Protein AF-A0A7D9KGR4-F1 (afdb_monomer_lite)

pLDDT: mean 78.76, std 22.79, range [33.16, 98.19]

Secondary structure (DSSP, 8-state):
-TT-HHHHHHHHHHHHHHHHHTT-TT-------TTT--BTTB---SSS-EEE--TT-SPPEEE-S-SSHHHHHHHHHTTS------PPPP----------------------------------

Structure (mmCIF, N/CA/C/O backbone):
data_AF-A0A7D9KGR4-F1
#
_entry.id   AF-A0A7D9KGR4-F1
#
loop_
_atom_site.group_PDB
_atom_site.id
_atom_site.type_symbol
_atom_site.label_atom_id
_atom_site.label_alt_id
_atom_site.label_comp_id
_atom_site.label_asym_id
_atom_site.label_entity_id
_atom_site.label_seq_id
_atom_site.pdbx_PDB_ins_code
_atom_site.Cartn_x
_atom_site.Cartn_y
_atom_site.Cartn_z
_atom_site.occupancy
_atom_site.B_iso_or_equiv
_atom_site.auth_seq_id
_atom_site.auth_comp_id
_atom_site.auth_asym_id
_atom_site.auth_atom_id
_atom_site.pdbx_PDB_model_num
ATOM 1 N N . ALA A 1 1 ? 1.365 -6.524 -12.149 1.00 85.75 1 ALA A N 1
ATOM 2 C CA . ALA A 1 1 ? 1.993 -7.332 -13.214 1.00 85.75 1 ALA A CA 1
ATOM 3 C C . ALA A 1 1 ? 2.979 -8.338 -12.619 1.00 85.75 1 ALA A C 1
ATOM 5 O O . ALA A 1 1 ? 3.873 -7.913 -11.889 1.00 85.75 1 ALA A O 1
ATOM 6 N N . PRO A 1 2 ? 2.874 -9.642 -12.925 1.00 88.12 2 PRO A N 1
ATOM 7 C CA . PRO A 1 2 ? 3.739 -10.674 -12.338 1.00 88.12 2 PRO A CA 1
ATOM 8 C C . PRO A 1 2 ? 5.203 -10.614 -12.817 1.00 88.12 2 PRO A C 1
ATOM 10 O O . PRO A 1 2 ? 6.099 -11.123 -12.146 1.00 88.12 2 PRO A O 1
ATOM 13 N N . TRP A 1 3 ? 5.473 -9.969 -13.955 1.00 92.56 3 TRP A N 1
ATOM 14 C CA . TRP A 1 3 ? 6.828 -9.807 -14.500 1.00 92.56 3 TRP A CA 1
ATOM 15 C C . TRP A 1 3 ? 7.561 -8.546 -14.015 1.00 92.56 3 TRP A C 1
ATOM 17 O O . TRP A 1 3 ? 8.746 -8.394 -14.292 1.00 92.56 3 TRP A O 1
ATOM 27 N N . CYS A 1 4 ? 6.894 -7.635 -13.300 1.00 95.44 4 CYS A N 1
ATOM 28 C CA . CYS A 1 4 ? 7.488 -6.363 -12.886 1.00 95.44 4 CYS A CA 1
ATOM 29 C C . CYS A 1 4 ? 8.473 -6.551 -11.718 1.00 95.44 4 CYS A C 1
ATOM 31 O O . CYS A 1 4 ? 8.092 -7.048 -10.658 1.00 95.44 4 CYS A O 1
ATOM 33 N N . GLY A 1 5 ? 9.722 -6.103 -11.892 1.00 96.50 5 GLY A N 1
ATOM 34 C CA . GLY A 1 5 ? 10.758 -6.156 -10.852 1.00 96.50 5 GLY A CA 1
ATOM 35 C C . GLY A 1 5 ? 10.373 -5.398 -9.577 1.00 96.50 5 GLY A C 1
ATOM 36 O O . GLY A 1 5 ? 10.452 -5.961 -8.489 1.00 96.50 5 GLY A O 1
ATOM 37 N N . HIS A 1 6 ? 9.844 -4.177 -9.704 1.00 95.88 6 HIS A N 1
ATOM 38 C CA . HIS A 1 6 ? 9.386 -3.385 -8.554 1.00 95.88 6 HIS A CA 1
ATOM 39 C C . HIS A 1 6 ? 8.223 -4.045 -7.796 1.00 95.88 6 HIS A C 1
ATOM 41 O O . HIS A 1 6 ? 8.155 -3.957 -6.574 1.00 95.88 6 HIS A O 1
ATOM 47 N N . CYS A 1 7 ? 7.322 -4.755 -8.490 1.00 95.94 7 CYS A N 1
ATOM 48 C CA . CYS A 1 7 ? 6.279 -5.539 -7.821 1.00 95.94 7 CYS A CA 1
ATOM 49 C C . CYS A 1 7 ? 6.869 -6.700 -7.017 1.00 95.94 7 CYS A C 1
ATOM 51 O O . CYS A 1 7 ? 6.401 -6.970 -5.915 1.00 95.94 7 CYS A O 1
ATOM 53 N N . LYS A 1 8 ? 7.888 -7.382 -7.556 1.00 96.38 8 LYS A N 1
ATOM 54 C CA . LYS A 1 8 ? 8.566 -8.485 -6.860 1.00 96.38 8 LYS A CA 1
ATOM 55 C C . LYS A 1 8 ? 9.316 -7.998 -5.619 1.00 96.38 8 LYS A C 1
ATOM 57 O O . LYS A 1 8 ? 9.249 -8.666 -4.598 1.00 96.38 8 LYS A O 1
ATOM 62 N N . GLN A 1 9 ? 9.960 -6.831 -5.692 1.00 96.25 9 GLN A N 1
ATOM 63 C CA . GLN A 1 9 ? 10.616 -6.197 -4.540 1.00 96.25 9 GLN A CA 1
ATOM 64 C C . GLN A 1 9 ? 9.614 -5.814 -3.443 1.00 96.25 9 GLN A C 1
ATOM 66 O O . GLN A 1 9 ? 9.892 -6.002 -2.264 1.00 96.25 9 GLN A O 1
ATOM 71 N N . LEU A 1 10 ? 8.429 -5.322 -3.823 1.00 96.94 10 LEU A N 1
ATOM 72 C CA . LEU A 1 10 ? 7.399 -4.935 -2.859 1.00 96.94 10 LEU A CA 1
ATOM 73 C C . LEU A 1 10 ? 6.668 -6.136 -2.233 1.00 96.94 10 LEU A C 1
ATOM 75 O O . LEU A 1 10 ? 6.206 -6.040 -1.100 1.00 96.94 10 LEU A O 1
ATOM 79 N N . ALA A 1 11 ? 6.555 -7.262 -2.942 1.00 96.94 11 ALA A N 1
ATOM 80 C CA . ALA A 1 11 ? 5.809 -8.441 -2.494 1.00 96.94 11 ALA A CA 1
ATOM 81 C C . ALA A 1 11 ? 6.104 -8.887 -1.041 1.00 96.94 11 ALA A C 1
ATOM 83 O O . ALA A 1 11 ? 5.143 -9.003 -0.281 1.00 96.94 11 ALA A O 1
ATOM 84 N N . PRO A 1 12 ? 7.368 -9.071 -0.598 1.00 97.56 12 PRO A N 1
ATOM 85 C CA . PRO A 1 12 ? 7.646 -9.467 0.786 1.00 97.56 12 PRO A CA 1
ATOM 86 C C . PRO A 1 12 ? 7.227 -8.412 1.821 1.00 97.56 12 PRO A C 1
ATOM 88 O O . PRO A 1 12 ? 6.838 -8.763 2.933 1.00 97.56 12 PRO A O 1
ATOM 91 N N . ILE A 1 13 ? 7.287 -7.122 1.479 1.00 98.00 13 ILE A N 1
ATOM 92 C CA . ILE A 1 13 ? 6.841 -6.029 2.358 1.00 98.00 13 ILE A CA 1
ATOM 93 C C . ILE A 1 13 ? 5.311 -6.031 2.447 1.00 98.00 13 ILE A C 1
ATOM 95 O O . ILE A 1 13 ? 4.753 -5.900 3.534 1.00 98.00 13 ILE A O 1
ATOM 99 N N . TRP A 1 14 ? 4.635 -6.249 1.317 1.00 98.00 14 TRP A N 1
ATOM 100 C CA . TRP A 1 14 ? 3.178 -6.337 1.242 1.00 98.00 14 TRP A CA 1
ATOM 101 C C . TRP A 1 14 ? 2.619 -7.524 2.032 1.00 98.00 14 TRP A C 1
ATOM 103 O O . TRP A 1 14 ? 1.614 -7.387 2.726 1.00 98.00 14 TRP A O 1
ATOM 113 N N . ASP A 1 15 ? 3.287 -8.678 1.977 1.00 98.00 15 ASP A N 1
ATOM 114 C CA . ASP A 1 15 ? 2.875 -9.854 2.747 1.00 98.00 15 ASP A CA 1
ATOM 115 C C . ASP A 1 15 ? 3.084 -9.623 4.264 1.00 98.00 15 ASP A C 1
ATOM 117 O O . ASP A 1 15 ? 2.216 -9.977 5.060 1.00 98.00 15 ASP A O 1
ATOM 121 N N . LYS A 1 16 ? 4.160 -8.928 4.682 1.00 98.19 16 LYS A N 1
ATOM 122 C CA . LYS A 1 16 ? 4.342 -8.487 6.085 1.00 98.19 16 LYS A CA 1
ATOM 123 C C . LYS A 1 16 ? 3.267 -7.492 6.534 1.00 98.19 16 LYS A C 1
ATOM 125 O O . LYS A 1 16 ? 2.816 -7.551 7.676 1.00 98.19 16 LYS A O 1
ATOM 130 N N . LEU A 1 17 ? 2.860 -6.579 5.652 1.00 97.88 17 LEU A N 1
ATOM 131 C CA . LEU A 1 17 ? 1.778 -5.632 5.921 1.00 97.88 17 LEU A CA 1
ATOM 132 C C . LEU A 1 17 ? 0.454 -6.369 6.154 1.00 97.88 17 LEU A C 1
ATOM 134 O O . LEU A 1 17 ? -0.238 -6.086 7.130 1.00 97.88 17 LEU A O 1
ATOM 138 N N . ALA A 1 18 ? 0.138 -7.344 5.299 1.00 97.88 18 ALA A N 1
ATOM 139 C CA . ALA A 1 18 ? -1.039 -8.193 5.456 1.00 97.88 18 ALA A CA 1
ATOM 140 C C . ALA A 1 18 ? -1.008 -8.981 6.774 1.00 97.88 18 ALA A C 1
ATOM 142 O O . ALA A 1 18 ? -2.002 -8.997 7.492 1.00 97.88 18 ALA A O 1
ATOM 143 N N . GLU A 1 19 ? 0.141 -9.564 7.131 1.00 98.00 19 GLU A N 1
ATOM 144 C CA . GLU A 1 19 ? 0.321 -10.287 8.397 1.00 98.00 19 GLU A CA 1
ATOM 145 C C . GLU A 1 19 ? 0.062 -9.387 9.615 1.00 98.00 19 GLU A C 1
ATOM 147 O O . GLU A 1 19 ? -0.544 -9.828 10.590 1.00 98.00 19 GLU A O 1
ATOM 152 N N . LYS A 1 20 ? 0.480 -8.116 9.562 1.00 96.94 20 LYS A N 1
ATOM 153 C CA . LYS A 1 20 ? 0.277 -7.157 10.657 1.00 96.94 20 LYS A CA 1
ATOM 154 C C . LYS A 1 20 ? -1.203 -6.824 10.885 1.00 96.94 20 LYS A C 1
ATOM 156 O O . LYS A 1 20 ? -1.602 -6.654 12.032 1.00 96.94 20 LYS A O 1
ATOM 161 N N . PHE A 1 21 ? -1.996 -6.725 9.818 1.00 96.88 21 PHE A N 1
ATOM 162 C CA . PHE A 1 21 ? -3.414 -6.343 9.877 1.00 96.88 21 PHE A CA 1
ATOM 163 C C . PHE A 1 21 ? -4.385 -7.531 9.788 1.00 96.88 21 PHE A C 1
ATOM 165 O O . PHE A 1 21 ? -5.589 -7.327 9.707 1.00 96.88 21 PHE A O 1
ATOM 172 N N . LYS A 1 22 ? -3.897 -8.778 9.826 1.00 96.25 22 LYS A N 1
ATOM 173 C CA . LYS A 1 22 ? -4.730 -9.981 9.633 1.00 96.25 22 LYS A CA 1
ATOM 174 C C . LYS A 1 22 ? -5.860 -10.152 10.657 1.00 96.25 22 LYS A C 1
ATOM 176 O O . LYS A 1 22 ? -6.854 -10.798 10.350 1.00 96.25 22 LYS A O 1
ATOM 181 N N . ASP A 1 23 ? -5.670 -9.613 11.861 1.00 96.38 23 ASP A N 1
ATOM 182 C CA . ASP A 1 23 ? -6.608 -9.710 12.984 1.00 96.38 23 ASP A CA 1
ATOM 183 C C . ASP A 1 23 ? -7.470 -8.435 13.135 1.00 96.38 23 ASP A C 1
ATOM 185 O O . ASP A 1 23 ? -8.239 -8.321 14.089 1.00 96.38 23 ASP A O 1
ATOM 189 N N . ASP A 1 24 ? -7.339 -7.463 12.223 1.00 95.31 24 ASP A N 1
ATOM 190 C CA . ASP A 1 24 ? -8.128 -6.228 12.214 1.00 95.31 24 ASP A CA 1
ATOM 191 C C . ASP A 1 24 ? -9.317 -6.353 11.247 1.00 95.31 24 ASP A C 1
ATOM 193 O O . ASP A 1 24 ? -9.157 -6.332 10.028 1.00 95.31 24 ASP A O 1
ATOM 197 N N . ASP A 1 25 ? -10.536 -6.438 11.787 1.00 94.75 25 ASP A N 1
ATOM 198 C CA . ASP A 1 25 ? -11.769 -6.569 10.993 1.00 94.75 25 ASP A CA 1
ATOM 199 C C . ASP A 1 25 ? -12.091 -5.334 10.125 1.00 94.75 25 ASP A C 1
ATOM 201 O O . ASP A 1 25 ? -12.987 -5.379 9.275 1.00 94.75 25 ASP A O 1
ATOM 205 N N . SER A 1 26 ? -11.422 -4.201 10.357 1.00 94.06 26 SER A N 1
ATOM 206 C CA . SER A 1 26 ? -11.657 -2.948 9.634 1.00 94.06 26 SER A CA 1
ATOM 207 C C . SER A 1 26 ? -10.691 -2.714 8.474 1.00 94.06 26 SER A C 1
ATOM 209 O O . SER A 1 26 ? -10.992 -1.893 7.603 1.00 94.06 26 SER A O 1
ATOM 211 N N . ILE A 1 27 ? -9.570 -3.442 8.427 1.00 96.50 27 ILE A N 1
ATOM 212 C CA . ILE A 1 27 ? -8.512 -3.265 7.431 1.00 96.50 27 ILE A CA 1
ATOM 213 C C . ILE A 1 27 ? -8.369 -4.525 6.579 1.00 96.50 27 ILE A C 1
ATOM 215 O O . ILE A 1 27 ? -8.122 -5.617 7.073 1.00 96.50 27 ILE A O 1
ATOM 219 N N . VAL A 1 28 ? -8.451 -4.361 5.258 1.00 97.50 28 VAL A N 1
ATOM 220 C CA . VAL A 1 28 ? -8.227 -5.451 4.301 1.00 97.50 28 VAL A CA 1
ATOM 221 C C . VAL A 1 28 ? -7.041 -5.112 3.412 1.00 97.50 28 VAL A C 1
ATOM 223 O O . VAL A 1 28 ? -7.064 -4.132 2.669 1.00 97.50 28 VAL A O 1
ATOM 226 N N . ILE A 1 29 ? -6.013 -5.960 3.450 1.00 97.81 29 ILE A N 1
ATOM 227 C CA . ILE A 1 29 ? -4.856 -5.866 2.556 1.00 97.81 29 ILE A CA 1
ATOM 228 C C . ILE A 1 29 ? -5.070 -6.812 1.373 1.00 97.81 29 ILE A C 1
ATOM 230 O O . ILE A 1 29 ? -5.094 -8.032 1.529 1.00 97.81 29 ILE A O 1
ATOM 234 N N . ALA A 1 30 ? -5.228 -6.252 0.174 1.00 97.06 30 ALA A N 1
ATOM 235 C CA . ALA A 1 30 ? -5.526 -7.007 -1.041 1.00 97.06 30 ALA A CA 1
ATOM 236 C C . ALA A 1 30 ? -4.510 -6.728 -2.156 1.00 97.06 30 ALA A C 1
ATOM 238 O O . ALA A 1 30 ? -3.902 -5.663 -2.216 1.00 97.06 30 ALA A O 1
ATOM 239 N N . LYS A 1 31 ? -4.334 -7.692 -3.066 1.00 96.06 31 LYS A N 1
ATOM 240 C CA . LYS A 1 31 ? -3.530 -7.528 -4.284 1.00 96.06 31 LYS A CA 1
ATOM 241 C C . LYS A 1 31 ? -4.279 -8.061 -5.498 1.00 96.06 31 LYS A C 1
ATOM 243 O O . LYS A 1 31 ? -4.955 -9.082 -5.411 1.00 96.06 31 LYS A O 1
ATOM 248 N N . MET A 1 32 ? -4.125 -7.385 -6.633 1.00 95.88 32 MET A N 1
ATOM 249 C CA . MET A 1 32 ? -4.746 -7.759 -7.902 1.00 95.88 32 MET A CA 1
ATOM 250 C C . MET A 1 32 ? -3.724 -7.692 -9.038 1.00 95.88 32 MET A C 1
ATOM 252 O O . MET A 1 32 ? -2.906 -6.775 -9.108 1.00 95.88 32 MET A O 1
ATOM 256 N N . ASP A 1 33 ? -3.777 -8.659 -9.955 1.00 95.06 33 ASP A N 1
ATOM 257 C CA . ASP A 1 33 ? -3.012 -8.594 -11.197 1.00 95.06 33 ASP A CA 1
ATOM 258 C C . ASP A 1 33 ? -3.761 -7.762 -12.243 1.00 95.06 33 ASP A C 1
ATOM 260 O O . ASP A 1 33 ? -4.547 -8.299 -13.026 1.00 95.06 33 ASP A O 1
ATOM 264 N N . SER A 1 34 ? -3.497 -6.455 -12.285 1.00 95.00 34 SER A N 1
ATOM 265 C CA . SER A 1 34 ? -4.155 -5.551 -13.241 1.00 95.00 34 SER A CA 1
ATOM 266 C C . SER A 1 34 ? -3.743 -5.760 -14.705 1.00 95.00 34 SER A C 1
ATOM 268 O O . SER A 1 34 ? -4.195 -5.035 -15.576 1.00 95.00 34 SER A O 1
ATOM 270 N N . THR A 1 35 ? -2.883 -6.740 -15.012 1.00 92.56 35 THR A N 1
ATOM 271 C CA . THR A 1 35 ? -2.588 -7.120 -16.410 1.00 92.56 35 THR A CA 1
ATOM 272 C C . THR A 1 35 ? -3.608 -8.099 -16.982 1.00 92.56 35 THR A C 1
ATOM 274 O O . THR A 1 35 ? -3.675 -8.293 -18.192 1.00 92.56 35 THR A O 1
ATOM 277 N N . LYS A 1 36 ? -4.394 -8.724 -16.100 1.00 94.62 36 LYS A N 1
ATOM 278 C CA . LYS A 1 36 ? -5.452 -9.683 -16.438 1.00 94.62 36 LYS A CA 1
ATOM 279 C C . LYS A 1 36 ? -6.837 -9.210 -16.007 1.00 94.62 36 LYS A C 1
ATOM 281 O O . LYS A 1 36 ? -7.816 -9.884 -16.302 1.00 94.62 36 LYS A O 1
ATOM 286 N N . ASN A 1 37 ? -6.907 -8.104 -15.271 1.00 93.81 37 ASN A N 1
ATOM 287 C CA . ASN A 1 37 ? -8.122 -7.592 -14.658 1.00 93.81 37 ASN A CA 1
ATOM 288 C C . ASN A 1 37 ? -8.166 -6.076 -14.846 1.00 93.81 37 ASN A C 1
ATOM 290 O O . ASN A 1 37 ? -7.183 -5.397 -14.555 1.00 93.81 37 ASN A O 1
ATOM 294 N N . GLU A 1 38 ? -9.308 -5.562 -15.283 1.00 90.56 38 GLU A N 1
ATOM 295 C CA . GLU A 1 38 ? -9.571 -4.133 -15.442 1.00 90.56 38 GLU A CA 1
ATOM 296 C C . GLU A 1 38 ? -10.801 -3.771 -14.605 1.00 90.56 38 GLU A C 1
ATOM 298 O O . GLU A 1 38 ? -11.760 -4.543 -14.543 1.00 90.56 38 GLU A O 1
ATOM 303 N N . ILE A 1 39 ? -10.746 -2.637 -13.907 1.00 89.38 39 ILE A N 1
ATOM 304 C CA . ILE A 1 39 ? -11.826 -2.145 -13.047 1.00 89.38 39 ILE A CA 1
ATOM 305 C C . ILE A 1 39 ? -12.057 -0.678 -13.402 1.00 89.38 39 ILE A C 1
ATOM 307 O O . ILE A 1 39 ? -11.145 0.130 -13.258 1.00 89.38 39 ILE A O 1
ATOM 311 N N . ASP A 1 40 ? -13.281 -0.322 -13.796 1.00 88.88 40 ASP A N 1
ATOM 312 C CA . ASP A 1 40 ? -13.620 1.023 -14.294 1.00 88.88 40 ASP A CA 1
ATOM 313 C C . ASP A 1 40 ? -13.256 2.154 -13.317 1.00 88.88 40 ASP A C 1
ATOM 315 O O . ASP A 1 40 ? -12.799 3.222 -13.718 1.00 88.88 40 ASP A O 1
ATOM 319 N N . GLN A 1 41 ? -13.4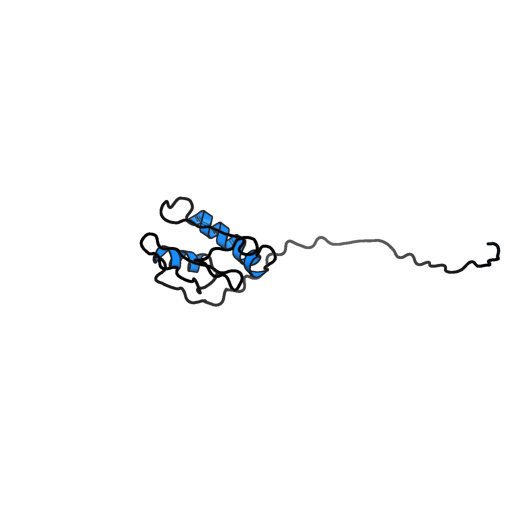37 1.918 -12.016 1.00 86.81 41 GLN A N 1
ATOM 320 C CA . GLN A 1 41 ? -13.157 2.898 -10.961 1.00 86.81 41 GLN A CA 1
ATO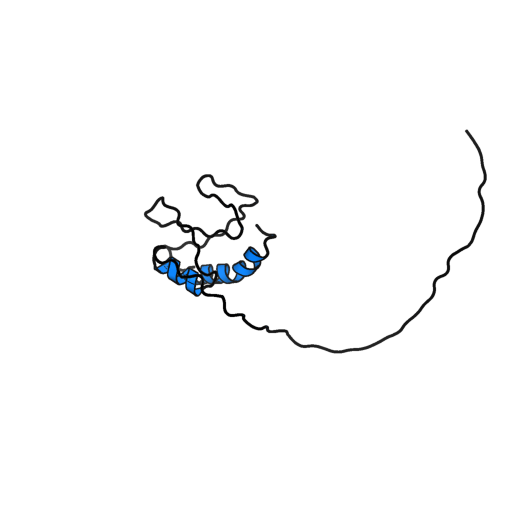M 321 C C . GLN A 1 41 ? -11.660 3.019 -10.632 1.00 86.81 41 GLN A C 1
ATOM 323 O O . GLN A 1 41 ? -11.255 3.936 -9.921 1.00 86.81 41 GLN A O 1
ATOM 328 N N . VAL A 1 42 ? -10.822 2.100 -11.123 1.00 90.44 42 VAL A N 1
ATOM 329 C CA . VAL A 1 42 ? -9.415 1.980 -10.735 1.00 90.44 42 VAL A CA 1
ATOM 330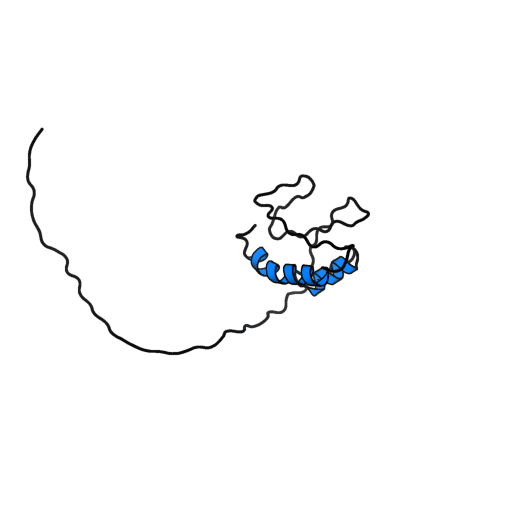 C C . VAL A 1 42 ? -8.533 2.002 -11.973 1.00 90.44 42 VAL A C 1
ATOM 332 O O . VAL A 1 42 ? -8.270 0.984 -12.611 1.00 90.44 42 VAL A O 1
ATOM 335 N N . ARG A 1 43 ? -7.995 3.184 -12.271 1.00 88.62 4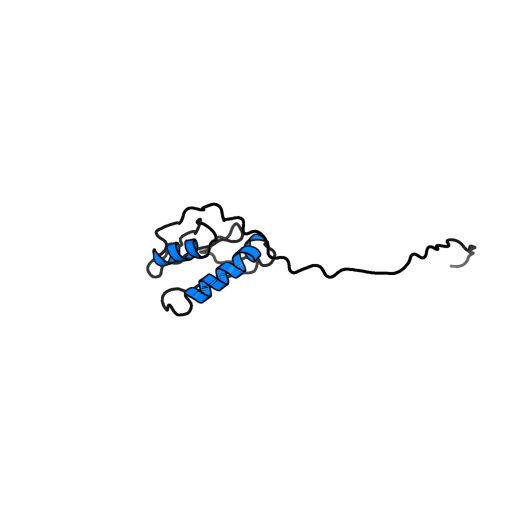3 ARG A N 1
ATOM 336 C CA . ARG A 1 43 ? -6.994 3.342 -13.323 1.00 88.62 43 ARG A CA 1
ATOM 337 C C . ARG A 1 43 ? -5.602 2.953 -12.813 1.00 88.62 43 ARG A C 1
ATOM 339 O O . ARG A 1 43 ? -5.154 3.459 -11.781 1.00 88.62 43 ARG A O 1
ATOM 346 N N . VAL A 1 44 ? -4.931 2.059 -13.541 1.00 93.00 44 VAL A N 1
ATOM 347 C CA . VAL A 1 44 ? -3.568 1.583 -13.254 1.00 93.00 44 VAL A CA 1
ATOM 348 C C . VAL A 1 44 ? -2.683 1.846 -14.470 1.00 93.00 44 VAL A C 1
ATOM 350 O O . VAL A 1 44 ? -2.704 1.085 -15.432 1.00 93.00 44 VAL A O 1
ATOM 353 N N . ASP A 1 45 ? -1.912 2.934 -14.431 1.00 90.50 45 ASP A N 1
ATOM 354 C CA . ASP A 1 45 ? -1.010 3.326 -15.527 1.00 90.50 45 ASP A CA 1
ATOM 355 C C . ASP A 1 45 ? 0.428 2.795 -15.346 1.00 90.50 45 ASP A C 1
ATOM 357 O O . ASP A 1 45 ? 1.206 2.759 -16.299 1.00 90.50 45 ASP A O 1
ATOM 361 N N . SER A 1 46 ? 0.808 2.375 -14.133 1.00 92.81 46 SER A N 1
ATOM 362 C CA . SER A 1 46 ? 2.155 1.883 -13.812 1.00 92.81 46 SER A CA 1
ATOM 363 C C . SER A 1 46 ? 2.121 0.756 -12.775 1.00 92.81 46 SER A C 1
ATOM 365 O O . SER A 1 46 ? 1.082 0.438 -12.205 1.00 92.81 46 SER A O 1
ATOM 367 N N . PHE A 1 47 ? 3.257 0.093 -12.542 1.00 95.00 47 PHE A N 1
ATOM 368 C CA . PHE A 1 47 ? 3.345 -1.013 -11.589 1.00 95.00 47 PHE A CA 1
ATOM 369 C C . PHE A 1 47 ? 4.548 -0.853 -10.646 1.00 95.00 47 PHE A C 1
ATOM 371 O O . PHE A 1 47 ? 5.651 -0.597 -11.132 1.00 95.00 47 PHE A O 1
ATOM 378 N N . PRO A 1 48 ? 4.383 -1.088 -9.328 1.00 95.12 48 PRO A N 1
ATOM 379 C CA . PRO A 1 48 ? 3.109 -1.228 -8.614 1.00 95.12 48 PRO A CA 1
ATOM 380 C C . PRO A 1 48 ? 2.354 0.112 -8.508 1.00 95.12 48 PRO A C 1
ATOM 382 O O . PRO A 1 48 ? 2.972 1.168 -8.407 1.00 95.12 48 PRO A O 1
ATOM 385 N N . THR A 1 49 ? 1.020 0.055 -8.475 1.00 95.75 49 THR A N 1
ATOM 386 C CA . THR A 1 49 ? 0.148 1.166 -8.055 1.00 95.75 49 THR A CA 1
ATOM 387 C C . THR A 1 49 ? -0.565 0.746 -6.779 1.00 95.75 49 THR A C 1
ATOM 389 O O . THR A 1 49 ? -1.139 -0.342 -6.733 1.00 95.75 49 THR A O 1
ATOM 392 N N . LEU A 1 50 ? -0.514 1.596 -5.756 1.00 96.25 50 LEU A N 1
ATOM 393 C CA . LEU A 1 50 ? -1.130 1.362 -4.455 1.00 96.25 50 LEU A CA 1
ATOM 394 C C . LEU A 1 50 ? -2.272 2.360 -4.268 1.00 96.25 50 LEU A C 1
ATOM 396 O O . LEU A 1 50 ? -2.102 3.553 -4.516 1.00 96.25 50 LEU A O 1
ATOM 400 N N . LYS A 1 51 ? -3.440 1.857 -3.868 1.00 95.50 51 LYS A N 1
ATOM 401 C CA . LYS A 1 51 ? -4.649 2.657 -3.655 1.00 95.50 51 LYS A CA 1
ATOM 402 C C . LYS A 1 51 ? -5.311 2.256 -2.348 1.00 95.50 51 LYS A C 1
ATOM 404 O O . LYS A 1 51 ? -5.276 1.082 -1.976 1.00 95.50 51 LYS A O 1
ATOM 409 N N . TYR A 1 52 ? -5.919 3.228 -1.687 1.00 96.25 52 TYR A N 1
ATOM 410 C CA . TYR A 1 52 ? -6.640 3.050 -0.437 1.00 96.25 52 TYR A CA 1
ATOM 411 C C . TYR A 1 52 ? -8.110 3.410 -0.610 1.00 96.25 52 TYR A C 1
ATOM 413 O O . TYR A 1 52 ? -8.447 4.411 -1.239 1.00 96.25 52 TYR A O 1
ATOM 421 N N . PHE A 1 53 ? -8.964 2.557 -0.050 1.00 95.62 53 PHE A N 1
ATOM 422 C CA . PHE A 1 53 ? -10.417 2.642 -0.129 1.00 95.62 53 PHE A CA 1
ATOM 423 C C . PHE A 1 53 ? -10.945 2.819 1.300 1.00 95.62 53 PHE A C 1
ATOM 425 O O . PHE A 1 53 ? -11.041 1.831 2.035 1.00 95.62 53 PHE A O 1
ATOM 432 N N . PRO A 1 54 ? -11.217 4.059 1.743 1.00 94.44 54 PRO A N 1
ATOM 433 C CA . PRO A 1 54 ? -11.736 4.318 3.079 1.00 94.44 54 PRO A CA 1
ATOM 434 C C . PRO A 1 54 ? -13.136 3.715 3.250 1.00 94.44 54 PRO A C 1
ATOM 436 O O . PRO A 1 54 ? -13.952 3.748 2.337 1.00 94.44 54 PRO A O 1
ATOM 439 N N . LYS A 1 55 ? -13.450 3.216 4.448 1.00 90.12 55 LYS A N 1
ATOM 440 C CA . LYS A 1 55 ? -14.742 2.571 4.747 1.00 90.12 55 LYS A CA 1
ATOM 441 C C . LYS A 1 55 ? -15.963 3.462 4.484 1.00 90.12 55 LYS A C 1
ATOM 443 O O . LYS A 1 55 ? -16.993 2.971 4.035 1.00 90.12 55 LYS A O 1
ATOM 448 N N . ASP A 1 56 ? -15.848 4.749 4.801 1.00 88.31 56 ASP A N 1
ATOM 449 C CA . ASP A 1 56 ? -16.962 5.703 4.801 1.00 88.31 56 ASP A CA 1
ATOM 450 C C . ASP A 1 56 ? -16.835 6.754 3.678 1.00 88.31 56 ASP A C 1
ATOM 452 O O . ASP A 1 56 ? -17.373 7.856 3.797 1.00 88.31 56 ASP A O 1
ATOM 456 N N . SER A 1 57 ? -16.092 6.448 2.606 1.00 90.56 57 SER A N 1
ATOM 457 C CA . SER A 1 57 ? -15.919 7.344 1.457 1.00 90.56 57 SER A CA 1
ATOM 458 C C . SER A 1 57 ? -15.869 6.576 0.136 1.00 90.56 57 SER A C 1
ATOM 460 O O . SER A 1 57 ? -15.237 5.528 0.047 1.00 90.56 57 SER A O 1
ATOM 462 N N . ASP A 1 58 ? -16.483 7.137 -0.906 1.00 89.19 58 ASP A N 1
ATOM 463 C CA . ASP A 1 58 ? -16.327 6.681 -2.295 1.00 89.19 58 ASP A CA 1
ATOM 464 C C . ASP A 1 58 ? -15.033 7.215 -2.946 1.00 89.19 58 ASP A C 1
ATOM 466 O O . ASP A 1 58 ? -14.715 6.881 -4.090 1.00 89.19 58 ASP A O 1
ATOM 470 N N . GLU A 1 59 ? -14.281 8.066 -2.240 1.00 91.44 59 GLU A N 1
ATOM 471 C CA . GLU A 1 59 ? -13.020 8.612 -2.734 1.00 91.44 59 GLU A CA 1
ATOM 472 C C . GLU A 1 59 ? -11.882 7.601 -2.591 1.00 91.44 59 GLU A C 1
ATOM 474 O O . GLU A 1 59 ? -11.553 7.140 -1.498 1.00 91.44 59 GLU A O 1
ATOM 479 N N . ILE A 1 60 ? -11.237 7.301 -3.717 1.00 93.81 60 ILE A N 1
ATOM 480 C CA . ILE A 1 60 ? -10.063 6.435 -3.770 1.00 93.81 60 ILE A CA 1
ATOM 481 C C . ILE A 1 60 ? -8.821 7.301 -3.588 1.00 93.81 60 ILE A C 1
ATOM 483 O O . ILE A 1 60 ? -8.581 8.226 -4.366 1.00 93.81 60 ILE A O 1
ATOM 487 N N . VAL A 1 61 ? -8.015 6.981 -2.580 1.00 94.12 61 VAL A N 1
ATOM 488 C CA . VAL A 1 61 ? -6.784 7.717 -2.280 1.00 94.12 61 VAL A CA 1
ATOM 489 C C . VAL A 1 61 ? -5.599 7.017 -2.935 1.00 94.12 61 VAL A C 1
ATOM 491 O O . VAL A 1 61 ? -5.348 5.835 -2.689 1.00 94.12 61 VAL A O 1
ATOM 494 N N . ASP A 1 62 ? -4.854 7.753 -3.758 1.00 94.38 62 ASP A N 1
ATOM 495 C CA . ASP A 1 62 ? -3.596 7.278 -4.330 1.00 94.38 62 ASP A CA 1
ATOM 496 C C . ASP A 1 62 ? -2.484 7.333 -3.287 1.00 94.38 62 ASP A C 1
ATOM 498 O O . ASP A 1 62 ? -2.213 8.383 -2.704 1.00 94.38 62 ASP A O 1
ATOM 502 N N . TYR A 1 63 ? -1.819 6.201 -3.065 1.00 95.50 63 TYR A N 1
ATOM 503 C CA . TYR A 1 63 ? -0.676 6.140 -2.167 1.00 95.50 63 TYR A CA 1
ATOM 504 C C . TYR A 1 63 ? 0.617 6.427 -2.931 1.00 95.50 63 TYR A C 1
ATOM 506 O O . TYR A 1 63 ? 1.023 5.660 -3.811 1.00 95.50 63 TYR A O 1
ATOM 514 N N . THR A 1 64 ? 1.277 7.522 -2.563 1.00 94.12 64 THR A N 1
ATOM 515 C CA . THR A 1 64 ? 2.529 7.995 -3.174 1.00 94.12 64 THR A CA 1
ATOM 516 C C . THR A 1 64 ? 3.674 8.099 -2.165 1.00 94.12 64 THR A C 1
ATOM 518 O O . THR A 1 64 ? 4.655 8.781 -2.438 1.00 94.12 64 THR A O 1
ATOM 521 N N . GLY A 1 65 ? 3.526 7.492 -0.984 1.00 93.25 65 GLY A N 1
ATOM 522 C CA . GLY A 1 65 ? 4.549 7.484 0.061 1.00 93.25 65 GLY A CA 1
ATOM 523 C C . GLY A 1 65 ? 5.615 6.401 -0.128 1.00 93.25 65 GLY A C 1
ATOM 524 O O . GLY A 1 65 ? 5.590 5.627 -1.093 1.00 93.25 65 GLY A O 1
ATOM 525 N N . GLY A 1 66 ? 6.541 6.337 0.832 1.00 94.25 66 GLY A N 1
ATOM 526 C CA . GLY A 1 66 ? 7.619 5.349 0.866 1.00 94.25 66 GLY A CA 1
ATOM 527 C C . GLY A 1 66 ? 7.120 3.903 0.831 1.00 94.25 66 GLY A C 1
ATOM 528 O O . GLY A 1 66 ? 6.124 3.535 1.442 1.00 94.25 66 GLY A O 1
ATOM 529 N N . ARG A 1 67 ? 7.819 3.022 0.110 1.00 95.00 67 ARG A N 1
ATOM 530 C CA . ARG A 1 67 ? 7.415 1.608 -0.032 1.00 95.00 67 ARG A CA 1
ATOM 531 C C . ARG A 1 67 ? 7.939 0.714 1.097 1.00 95.00 67 ARG A C 1
ATOM 533 O O . ARG A 1 67 ? 8.186 -0.470 0.876 1.00 95.00 67 ARG A O 1
ATOM 540 N N . THR A 1 68 ? 8.104 1.276 2.292 1.00 96.06 68 THR A N 1
ATOM 541 C CA . THR A 1 68 ? 8.527 0.553 3.496 1.00 96.06 68 THR A CA 1
ATOM 542 C C . THR A 1 68 ? 7.314 0.052 4.282 1.00 96.06 68 THR A C 1
ATOM 544 O O . THR A 1 68 ? 6.196 0.544 4.122 1.00 96.06 68 THR A O 1
ATOM 547 N N . LEU A 1 69 ? 7.520 -0.940 5.155 1.00 95.88 69 LEU A N 1
ATOM 548 C CA . LEU A 1 69 ? 6.446 -1.436 6.022 1.00 95.88 69 LEU A CA 1
ATOM 549 C C . LEU A 1 69 ? 5.929 -0.329 6.954 1.00 95.88 69 LEU A C 1
ATOM 551 O O . LEU A 1 69 ? 4.724 -0.195 7.141 1.00 95.88 69 LEU A O 1
ATOM 555 N N . GLU A 1 70 ? 6.835 0.458 7.532 1.00 95.88 70 GLU A N 1
ATOM 556 C CA . GLU A 1 70 ? 6.502 1.503 8.502 1.00 95.88 70 GLU A CA 1
ATOM 557 C C . GLU A 1 70 ? 5.660 2.617 7.882 1.00 95.88 70 GLU A C 1
ATOM 559 O O . GLU A 1 70 ? 4.684 3.056 8.489 1.00 95.88 70 GLU A O 1
ATOM 564 N N . ASP A 1 71 ? 5.993 3.036 6.664 1.00 96.25 71 ASP A N 1
ATOM 565 C CA . ASP A 1 71 ? 5.261 4.082 5.952 1.00 96.25 71 ASP A CA 1
ATOM 566 C C . ASP A 1 71 ? 3.839 3.638 5.604 1.00 96.25 71 ASP A C 1
ATOM 568 O O . ASP A 1 71 ? 2.874 4.371 5.832 1.00 96.25 71 ASP A O 1
ATOM 572 N N . MET A 1 72 ? 3.676 2.410 5.106 1.00 96.75 72 MET A N 1
ATOM 573 C CA . MET A 1 72 ? 2.349 1.872 4.794 1.00 96.75 72 MET A CA 1
ATOM 574 C C . MET A 1 72 ? 1.486 1.728 6.049 1.00 96.75 72 MET A C 1
ATOM 576 O O . MET A 1 72 ? 0.300 2.051 6.019 1.00 96.75 72 MET A O 1
ATOM 580 N N . VAL A 1 73 ? 2.081 1.293 7.164 1.00 96.06 73 VAL A N 1
ATOM 581 C CA . VAL A 1 73 ? 1.388 1.194 8.455 1.00 96.06 73 VAL A CA 1
ATOM 582 C C . VAL A 1 73 ? 0.910 2.558 8.928 1.00 96.06 73 VAL A C 1
ATOM 584 O O . VAL A 1 73 ? -0.279 2.708 9.197 1.00 96.06 73 VAL A O 1
ATOM 587 N N . LYS A 1 74 ? 1.800 3.557 8.976 1.00 96.06 74 LYS A N 1
ATOM 588 C CA . LYS A 1 74 ? 1.451 4.920 9.408 1.00 96.06 74 LYS A CA 1
ATOM 589 C C . LYS A 1 74 ? 0.313 5.494 8.564 1.00 96.06 74 LYS A C 1
ATOM 591 O O . LYS A 1 74 ? -0.630 6.072 9.100 1.00 96.06 74 LYS A O 1
ATOM 596 N N . PHE A 1 75 ? 0.372 5.291 7.249 1.00 96.50 75 PHE A N 1
ATOM 597 C CA . PHE A 1 75 ? -0.672 5.748 6.341 1.00 96.50 75 PHE A CA 1
ATOM 598 C C . PHE A 1 75 ? -2.024 5.078 6.626 1.00 96.50 75 PHE A C 1
ATOM 600 O O . PHE A 1 75 ? -3.036 5.772 6.737 1.00 96.50 75 PHE A O 1
ATOM 607 N N . ILE A 1 76 ? -2.053 3.753 6.803 1.00 95.31 76 ILE A N 1
ATOM 608 C CA . ILE A 1 76 ? -3.288 3.019 7.120 1.00 95.31 76 ILE A CA 1
ATOM 609 C C . ILE A 1 76 ? -3.850 3.452 8.480 1.00 95.31 76 ILE A C 1
ATOM 611 O O . ILE A 1 76 ? -5.040 3.745 8.577 1.00 95.31 76 ILE A O 1
ATOM 615 N N . GLU A 1 77 ? -3.003 3.559 9.506 1.00 93.94 77 GLU A N 1
ATOM 616 C CA . GLU A 1 77 ? -3.401 3.975 10.859 1.00 93.94 77 GLU A CA 1
ATOM 617 C C . GLU A 1 77 ? -3.915 5.427 10.900 1.00 93.94 77 GLU A C 1
ATOM 619 O O . GLU A 1 77 ? -4.782 5.751 11.712 1.00 93.94 77 GLU A O 1
ATOM 624 N N . SER A 1 78 ? -3.466 6.292 9.982 1.00 93.88 78 SER A N 1
ATOM 625 C CA . SER A 1 78 ? -4.021 7.646 9.809 1.00 93.88 78 SER A CA 1
ATOM 626 C C . SER A 1 78 ? -5.404 7.680 9.136 1.00 93.88 78 SER A C 1
ATOM 628 O O . SER A 1 78 ? -6.028 8.742 9.025 1.00 93.88 78 SER A O 1
ATOM 630 N N . GLY A 1 7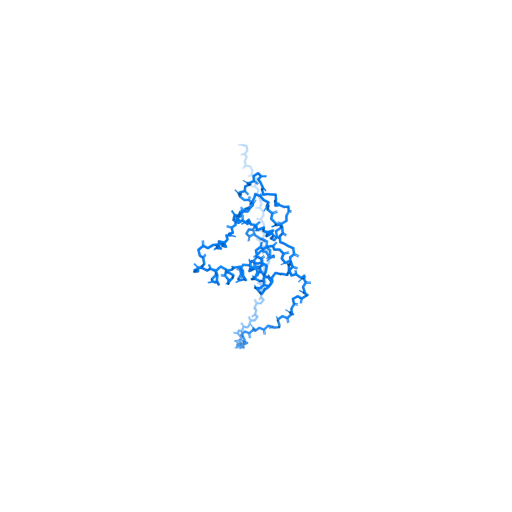9 ? -5.893 6.535 8.646 1.00 92.00 79 GLY A N 1
ATOM 631 C CA . GLY A 1 79 ? -7.086 6.454 7.805 1.00 92.00 79 GLY A CA 1
ATOM 632 C C . GLY A 1 79 ? -6.871 7.061 6.416 1.00 92.00 79 GLY A C 1
ATOM 633 O O . GLY A 1 79 ? -7.795 7.654 5.860 1.00 92.00 79 GLY A O 1
ATOM 634 N N . GLY A 1 80 ? -5.646 6.973 5.890 1.00 90.31 80 GLY A N 1
ATOM 635 C CA . GLY A 1 80 ? -5.270 7.477 4.569 1.00 90.31 80 GLY A CA 1
ATOM 636 C C . GLY A 1 80 ? -5.126 8.999 4.463 1.00 90.31 80 GLY A C 1
ATOM 637 O O . GLY A 1 80 ? -5.220 9.542 3.364 1.00 90.31 80 GLY A O 1
ATOM 638 N N . LYS A 1 81 ? -4.934 9.696 5.590 1.00 87.56 81 LYS A N 1
ATOM 639 C CA . LYS A 1 81 ? -4.852 11.168 5.653 1.00 87.56 81 LYS A CA 1
ATOM 640 C C . LYS A 1 81 ? -3.420 11.683 5.650 1.00 87.56 81 LYS A C 1
ATOM 642 O O . LYS A 1 81 ? -3.156 12.740 5.083 1.00 87.56 81 LYS A O 1
ATOM 647 N N . ASP A 1 82 ? -2.513 10.936 6.268 1.00 87.25 82 ASP A N 1
ATOM 648 C CA . ASP A 1 82 ? -1.114 11.314 6.410 1.00 87.25 82 ASP A CA 1
ATOM 649 C C . ASP A 1 82 ? -0.271 10.510 5.423 1.00 87.25 82 ASP A C 1
ATOM 651 O O . ASP A 1 82 ? -0.017 9.322 5.625 1.00 87.25 82 ASP A O 1
ATOM 655 N N . MET A 1 83 ? 0.153 11.158 4.335 1.00 90.25 83 MET A N 1
ATOM 656 C CA . MET A 1 83 ? 1.081 10.561 3.377 1.00 90.25 83 MET A CA 1
ATOM 657 C C . MET A 1 83 ? 2.506 10.675 3.936 1.00 90.25 83 MET A C 1
ATOM 659 O O . MET A 1 83 ? 3.020 11.796 4.025 1.00 90.25 83 MET A O 1
ATOM 663 N N . PRO A 1 84 ? 3.163 9.568 4.323 1.00 81.25 84 PRO A N 1
ATOM 664 C CA . PRO A 1 84 ? 4.567 9.621 4.699 1.00 81.25 84 PRO A CA 1
ATOM 665 C C . PRO A 1 84 ? 5.377 10.074 3.485 1.00 81.25 84 PRO A C 1
ATOM 667 O O . PRO A 1 84 ? 5.129 9.631 2.360 1.00 81.25 84 PRO A O 1
ATOM 670 N N . ALA A 1 85 ? 6.324 10.982 3.708 1.00 75.06 85 ALA A N 1
ATOM 671 C CA . ALA A 1 85 ? 7.262 11.363 2.666 1.00 75.06 85 ALA A CA 1
ATOM 672 C C . ALA A 1 85 ? 8.022 10.115 2.201 1.00 75.06 85 ALA A C 1
ATOM 674 O O . ALA A 1 85 ? 8.326 9.235 3.002 1.00 75.06 85 ALA A O 1
ATOM 675 N N . GLU A 1 86 ? 8.314 10.034 0.905 1.00 66.81 86 GLU A N 1
ATOM 676 C CA . GLU A 1 86 ? 9.239 9.033 0.385 1.00 66.81 86 GLU A CA 1
ATOM 677 C C . GLU A 1 86 ? 10.640 9.383 0.911 1.00 66.81 86 GLU A C 1
ATOM 679 O O . GLU A 1 86 ? 11.375 10.166 0.310 1.00 66.81 86 GLU A O 1
ATOM 684 N N . GLU A 1 87 ? 10.973 8.887 2.102 1.00 63.12 87 GLU A N 1
ATOM 685 C CA . GLU A 1 87 ? 12.343 8.931 2.595 1.00 63.12 87 GLU A CA 1
ATOM 686 C C . GLU A 1 87 ? 13.166 7.918 1.784 1.00 63.12 87 GLU A C 1
ATOM 688 O O . GLU A 1 87 ? 12.666 6.828 1.478 1.00 63.12 87 GLU A O 1
ATOM 693 N N . PRO A 1 88 ? 14.401 8.261 1.373 1.00 51.62 88 PRO A N 1
ATOM 694 C CA . PRO A 1 88 ? 15.233 7.334 0.622 1.00 51.62 88 PRO A CA 1
ATOM 695 C C . PRO A 1 88 ? 15.418 6.064 1.455 1.00 51.62 88 PRO A C 1
ATOM 697 O O . PRO A 1 88 ? 15.862 6.130 2.601 1.00 51.62 88 PRO A O 1
ATOM 700 N N . ALA A 1 89 ? 15.034 4.918 0.887 1.00 53.25 89 ALA A N 1
ATOM 701 C CA . ALA A 1 89 ? 15.192 3.629 1.543 1.00 53.25 89 ALA A CA 1
ATOM 702 C C . ALA A 1 89 ? 16.661 3.447 1.971 1.00 53.25 89 ALA A C 1
ATOM 704 O O . ALA A 1 89 ? 17.547 3.705 1.150 1.00 53.25 89 ALA A O 1
ATOM 705 N N . PRO A 1 90 ? 16.945 3.018 3.215 1.00 47.38 90 PRO A N 1
ATOM 706 C CA . PRO A 1 90 ? 18.294 2.624 3.583 1.00 47.38 90 PRO A CA 1
ATOM 707 C C . PRO A 1 90 ? 18.732 1.464 2.682 1.00 47.38 90 PRO A C 1
ATOM 709 O O . PRO A 1 90 ? 17.981 0.517 2.438 1.00 47.38 90 PRO A O 1
ATOM 712 N N . GLU A 1 91 ? 19.937 1.587 2.140 1.00 47.94 91 GLU A N 1
ATOM 713 C CA . GLU A 1 91 ? 20.597 0.565 1.337 1.00 47.94 91 GLU A CA 1
ATOM 714 C C . GLU A 1 91 ? 20.971 -0.581 2.290 1.00 47.94 91 GLU A C 1
ATOM 716 O O . GLU A 1 91 ? 21.990 -0.526 2.968 1.00 47.94 91 GLU A O 1
ATOM 721 N N . GLU A 1 92 ? 20.093 -1.575 2.437 1.00 49.53 92 GLU A N 1
ATOM 722 C CA . GLU A 1 92 ? 20.395 -2.770 3.231 1.00 49.53 92 GLU A CA 1
ATOM 723 C C . GLU A 1 92 ? 21.433 -3.609 2.469 1.00 49.53 92 GLU A C 1
ATOM 725 O O . GLU A 1 92 ? 21.133 -4.240 1.449 1.00 49.53 92 GLU A O 1
ATOM 730 N N . GLU A 1 93 ? 22.674 -3.547 2.955 1.00 48.94 93 GLU A N 1
ATOM 731 C CA . GLU A 1 93 ? 23.810 -4.354 2.522 1.00 48.94 93 GLU A CA 1
ATOM 732 C C . GLU A 1 93 ? 23.568 -5.853 2.778 1.00 48.94 93 GLU A C 1
ATOM 734 O O . GLU A 1 93 ? 22.819 -6.251 3.669 1.00 48.94 93 GLU A O 1
ATOM 739 N N . GLY A 1 94 ? 24.172 -6.681 1.926 1.00 45.06 94 GLY A N 1
ATOM 740 C CA . GLY A 1 94 ? 23.804 -8.075 1.711 1.00 45.06 94 GLY A CA 1
ATOM 741 C C . GLY A 1 94 ? 24.034 -9.051 2.866 1.00 45.06 94 GLY A C 1
ATOM 742 O O . GLY A 1 94 ? 24.867 -8.860 3.745 1.00 45.06 94 GLY A O 1
ATOM 743 N N . GLU A 1 95 ? 23.351 -10.189 2.756 1.00 40.19 95 GLU A N 1
ATOM 744 C CA . GLU A 1 95 ? 23.778 -11.443 3.367 1.00 40.19 95 GLU A CA 1
ATOM 745 C C . GLU A 1 95 ? 23.882 -12.501 2.263 1.00 40.19 95 GLU A C 1
ATOM 747 O O . GLU A 1 95 ? 22.891 -13.053 1.778 1.00 40.19 95 GLU A O 1
ATOM 752 N N . GLU A 1 96 ? 25.120 -12.729 1.830 1.00 46.94 96 GLU A N 1
ATOM 753 C CA . GLU A 1 96 ? 25.528 -13.845 0.984 1.00 46.94 96 GLU A CA 1
ATOM 754 C C . GLU A 1 96 ? 25.884 -15.026 1.897 1.00 46.94 96 GLU A C 1
ATOM 756 O O . GLU A 1 96 ? 26.695 -14.850 2.812 1.00 46.94 96 GLU A O 1
ATOM 761 N N . PRO A 1 97 ? 25.361 -16.247 1.691 1.00 43.69 97 PRO A N 1
ATOM 762 C CA . PRO A 1 97 ? 25.954 -17.412 2.316 1.00 43.69 97 PRO A CA 1
ATOM 763 C C . PRO A 1 97 ? 27.084 -17.956 1.433 1.00 43.69 97 PRO A C 1
ATOM 765 O O . PRO A 1 97 ? 26.844 -18.581 0.405 1.00 43.69 97 PRO A O 1
ATOM 768 N N . SER A 1 98 ? 28.300 -17.691 1.916 1.00 43.03 98 SER A N 1
ATOM 769 C CA . SER A 1 98 ? 29.507 -18.531 1.946 1.00 43.03 98 SER A CA 1
ATOM 770 C C . SER A 1 98 ? 29.847 -19.407 0.736 1.00 43.03 98 SER A C 1
ATOM 772 O O . SER A 1 98 ? 29.202 -20.414 0.448 1.00 43.03 98 SER A O 1
ATOM 774 N N . GLU A 1 99 ? 31.015 -19.087 0.184 1.00 45.62 99 GLU A N 1
ATOM 775 C CA . GLU A 1 99 ? 31.885 -19.922 -0.639 1.00 45.62 99 GLU A CA 1
ATOM 776 C C . GLU A 1 99 ? 32.116 -21.333 -0.065 1.00 45.62 99 GLU A C 1
ATOM 778 O O . GLU A 1 99 ? 32.168 -21.547 1.151 1.00 45.62 99 GLU A O 1
ATOM 783 N N . GLY A 1 100 ? 32.293 -22.273 -0.995 1.00 40.56 100 GLY A N 1
ATOM 784 C CA . GLY A 1 100 ? 32.724 -23.657 -0.806 1.00 40.56 100 GLY A CA 1
ATOM 785 C C . GLY A 1 100 ? 33.387 -24.177 -2.090 1.00 40.56 100 GLY A C 1
ATOM 786 O O . GLY A 1 100 ? 32.844 -25.052 -2.752 1.00 40.56 100 GLY A O 1
ATOM 787 N N . ASP A 1 101 ? 34.441 -23.477 -2.506 1.00 44.28 101 ASP A N 1
ATOM 788 C CA . ASP A 1 101 ? 35.768 -23.964 -2.922 1.00 44.28 101 ASP A CA 1
ATOM 789 C C . ASP A 1 101 ? 35.944 -25.372 -3.565 1.00 44.28 101 ASP A C 1
ATOM 791 O O . ASP A 1 101 ? 35.733 -26.391 -2.911 1.00 44.28 101 ASP A O 1
ATOM 795 N N . GLU A 1 102 ? 36.358 -25.339 -4.849 1.00 43.44 102 GLU A N 1
ATOM 796 C CA . GLU A 1 102 ? 37.346 -26.139 -5.632 1.00 43.44 102 GLU A CA 1
ATOM 797 C C . GLU A 1 102 ? 37.467 -27.691 -5.489 1.00 43.44 102 GLU A C 1
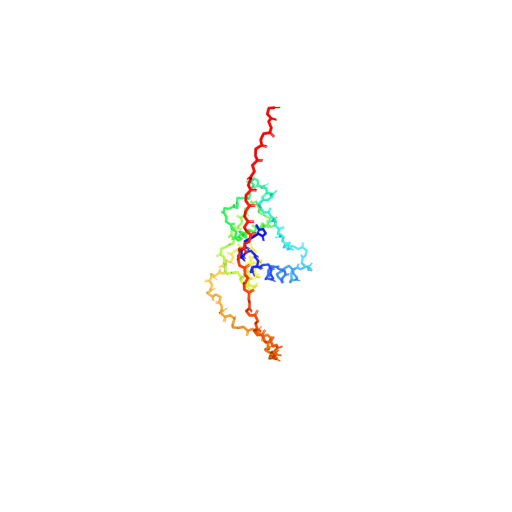ATOM 799 O O . GLU A 1 102 ? 37.202 -28.280 -4.454 1.00 43.44 102 GLU A O 1
ATOM 804 N N . GLU A 1 103 ? 37.838 -28.515 -6.486 1.00 43.31 103 GLU A N 1
ATOM 805 C CA . GLU A 1 103 ? 38.667 -28.345 -7.691 1.00 43.31 103 GLU A CA 1
ATOM 806 C C . GLU A 1 103 ? 38.517 -29.569 -8.653 1.00 43.31 103 GLU A C 1
ATOM 808 O O . GLU A 1 103 ? 38.174 -30.669 -8.215 1.00 43.31 103 GLU A O 1
ATOM 813 N N . ALA A 1 104 ? 38.919 -29.362 -9.921 1.00 42.56 104 ALA A N 1
ATOM 814 C CA . ALA A 1 104 ? 39.533 -30.311 -10.880 1.00 42.56 104 ALA A CA 1
ATOM 815 C C . ALA A 1 104 ? 38.617 -31.313 -11.646 1.00 42.56 104 ALA A C 1
ATOM 817 O O . ALA A 1 104 ? 37.711 -31.907 -11.081 1.00 42.56 104 ALA A O 1
ATOM 818 N N . THR A 1 105 ? 38.763 -31.583 -12.955 1.00 33.16 105 THR A N 1
ATOM 819 C CA . THR A 1 105 ? 39.963 -31.631 -13.815 1.00 33.16 105 THR A CA 1
ATOM 820 C C . THR A 1 105 ? 39.662 -31.450 -15.320 1.00 33.16 105 THR A C 1
ATOM 822 O O . THR A 1 105 ? 38.634 -31.907 -15.812 1.00 33.16 105 THR A O 1
ATOM 825 N N . GLU A 1 106 ? 40.691 -30.945 -16.006 1.00 45.91 106 GLU A N 1
ATOM 826 C CA . GLU A 1 106 ? 41.233 -31.310 -17.333 1.00 45.91 106 GLU A CA 1
ATOM 827 C C . GLU A 1 106 ? 40.563 -30.941 -18.669 1.00 45.91 106 GLU A C 1
ATOM 829 O O . GLU A 1 106 ? 39.397 -31.190 -18.961 1.00 45.91 106 GLU A O 1
ATOM 834 N N . GLU A 1 107 ? 41.454 -30.388 -19.494 1.00 46.72 107 GLU A N 1
ATOM 835 C CA . GLU A 1 107 ? 41.398 -30.024 -20.902 1.00 46.72 107 GLU A CA 1
ATOM 836 C C . GLU A 1 107 ? 41.338 -31.256 -21.825 1.00 46.72 107 GLU A C 1
ATOM 838 O O . GLU A 1 107 ? 41.765 -32.349 -21.460 1.00 46.72 107 GLU A O 1
ATOM 843 N N . GLY A 1 108 ? 40.863 -31.069 -23.058 1.00 39.69 108 GLY A N 1
ATOM 844 C CA . GLY A 1 108 ? 40.861 -32.122 -24.076 1.00 39.69 108 GLY A CA 1
ATOM 845 C C . GLY A 1 108 ? 40.297 -31.652 -25.413 1.00 39.69 108 GLY A C 1
ATOM 846 O O . GLY A 1 108 ? 39.134 -31.879 -25.726 1.00 39.69 108 GLY A O 1
ATOM 847 N N . GLU A 1 109 ? 41.141 -30.942 -26.150 1.00 37.44 109 GLU A N 1
ATOM 848 C CA . GLU A 1 109 ? 41.053 -30.544 -27.556 1.00 37.44 109 GLU A CA 1
ATOM 849 C C . GLU A 1 109 ? 40.885 -31.751 -28.498 1.00 37.44 109 GLU A C 1
ATOM 851 O O . GLU A 1 109 ? 41.645 -32.694 -28.356 1.00 37.44 109 GLU A O 1
ATOM 856 N N . GLU A 1 110 ? 39.961 -31.706 -29.472 1.00 42.84 110 GLU A N 1
ATOM 857 C CA . GLU A 1 110 ? 40.186 -32.185 -30.856 1.00 42.84 110 GLU A CA 1
ATOM 858 C C . GLU A 1 110 ? 38.929 -32.057 -31.743 1.00 42.84 110 GLU A C 1
ATOM 860 O O . GLU A 1 110 ? 37.901 -32.704 -31.545 1.00 42.84 110 GLU A O 1
ATOM 865 N N . THR A 1 111 ? 39.023 -31.206 -32.766 1.00 40.62 111 THR A N 1
ATOM 866 C CA . THR A 1 111 ? 38.207 -31.275 -33.985 1.00 40.62 111 THR A CA 1
ATOM 867 C C . THR A 1 111 ? 38.810 -32.314 -34.936 1.00 40.62 111 THR A C 1
ATOM 869 O O . THR A 1 111 ? 40.030 -32.483 -34.982 1.00 40.62 111 THR A O 1
ATOM 872 N N . PRO A 1 112 ? 37.981 -32.960 -35.770 1.00 47.62 112 PRO A N 1
ATOM 873 C CA . PRO A 1 112 ? 38.309 -32.923 -37.191 1.00 47.62 112 PRO A CA 1
ATOM 874 C C . PRO A 1 112 ? 37.098 -32.658 -38.092 1.00 47.62 112 PRO A C 1
ATOM 876 O O . PRO A 1 112 ? 36.009 -33.210 -37.932 1.00 47.62 112 PRO A O 1
ATOM 879 N N . GLU A 1 113 ? 37.361 -31.793 -39.065 1.00 44.00 113 GLU A N 1
ATOM 880 C CA . GLU A 1 113 ? 36.594 -31.537 -40.278 1.00 44.00 113 GLU A CA 1
ATOM 881 C C . GLU A 1 113 ? 37.102 -32.463 -41.409 1.00 44.00 113 GLU A C 1
ATOM 883 O O . GLU A 1 113 ? 38.270 -32.849 -41.419 1.00 44.00 113 GLU A O 1
ATOM 888 N N . GLU A 1 114 ? 36.215 -32.723 -42.373 1.00 42.06 114 GLU A N 1
ATOM 889 C CA . GLU A 1 114 ? 36.429 -33.232 -43.743 1.00 42.06 114 GLU A CA 1
ATOM 890 C C . GLU A 1 114 ? 36.549 -34.745 -44.032 1.00 42.06 114 GLU A C 1
ATOM 892 O O . GLU A 1 114 ? 37.138 -35.542 -43.308 1.00 42.06 114 GLU A O 1
ATOM 897 N N . GLY A 1 115 ? 35.936 -35.110 -45.168 1.00 38.53 115 GLY A N 1
ATOM 898 C CA . GLY A 1 115 ? 35.752 -36.457 -45.714 1.00 38.53 115 GLY A CA 1
ATOM 899 C C . GLY A 1 115 ? 34.446 -36.535 -46.530 1.00 38.53 115 GLY A C 1
ATOM 900 O O . GLY A 1 115 ? 33.464 -37.083 -46.047 1.00 38.53 115 GLY A O 1
ATOM 901 N N . GLU A 1 116 ? 34.250 -35.702 -47.554 1.00 40.12 116 GLU A N 1
ATOM 902 C CA . GLU A 1 116 ? 34.571 -35.926 -48.979 1.00 40.12 116 GLU A CA 1
ATOM 903 C C . GLU A 1 116 ? 33.527 -36.744 -49.790 1.00 40.12 116 GLU A C 1
ATOM 905 O O . GLU A 1 116 ? 33.075 -37.814 -49.399 1.00 40.12 116 GLU A O 1
ATOM 910 N N . GLU A 1 117 ? 33.215 -36.183 -50.966 1.00 41.72 117 GLU A N 1
ATOM 911 C CA . GLU A 1 117 ? 32.846 -36.813 -52.249 1.00 41.72 117 GLU A CA 1
ATOM 912 C C . GLU A 1 117 ? 31.395 -37.226 -52.614 1.00 41.72 117 GLU A C 1
ATOM 914 O O . GLU A 1 117 ? 30.849 -38.257 -52.239 1.00 41.72 117 GLU A O 1
ATOM 919 N N . ALA A 1 118 ? 30.883 -36.423 -53.561 1.00 47.91 118 ALA A N 1
ATOM 920 C CA . ALA A 1 118 ? 30.380 -36.813 -54.886 1.00 47.91 118 ALA A CA 1
ATOM 921 C C . ALA A 1 118 ? 28.958 -37.400 -55.053 1.00 47.91 118 ALA A C 1
ATOM 923 O O . ALA A 1 118 ? 28.657 -38.563 -54.809 1.00 47.91 118 ALA A O 1
ATOM 924 N N . GLN A 1 119 ? 28.114 -36.562 -55.670 1.00 47.44 119 GLN A N 1
ATOM 925 C CA . GLN A 1 119 ? 26.934 -36.918 -56.473 1.00 47.44 119 GLN A CA 1
ATOM 926 C C . GLN A 1 119 ? 27.371 -37.761 -57.702 1.00 47.44 119 GLN A C 1
ATOM 928 O O . GLN A 1 119 ? 28.533 -37.640 -58.105 1.00 47.44 119 GLN A O 1
ATOM 933 N N . PRO A 1 120 ? 26.491 -38.520 -58.400 1.00 56.34 120 PRO A N 1
ATOM 934 C CA . PRO A 1 120 ? 25.517 -37.858 -59.280 1.00 56.34 120 PRO A CA 1
ATOM 935 C C . PRO A 1 120 ? 24.174 -38.594 -59.547 1.00 56.34 120 PRO A C 1
ATOM 937 O O . PRO A 1 120 ? 24.085 -39.814 -59.490 1.00 56.34 120 PRO A O 1
ATOM 940 N N . LYS A 1 121 ? 23.201 -37.768 -59.975 1.00 49.44 121 LYS A N 1
ATOM 941 C CA . LYS A 1 121 ? 22.282 -37.882 -61.135 1.00 49.44 121 LYS A CA 1
ATOM 942 C C . LYS A 1 121 ? 21.078 -38.854 -61.177 1.00 49.44 121 LYS A C 1
ATOM 944 O O . LYS A 1 121 ? 21.200 -40.040 -60.909 1.00 49.44 121 LYS A O 1
ATOM 949 N N . GLU A 1 122 ? 19.997 -38.265 -61.723 1.00 48.16 122 GLU A N 1
ATOM 950 C CA . GLU A 1 122 ? 18.949 -38.842 -62.600 1.00 48.16 122 GLU A CA 1
ATOM 951 C C . GLU A 1 122 ? 17.818 -39.633 -61.894 1.00 48.16 122 GLU A C 1
ATOM 953 O O . GLU A 1 122 ? 18.076 -40.431 -61.008 1.00 48.16 122 GLU A O 1
ATOM 958 N N . GLU A 1 123 ? 16.516 -39.444 -62.152 1.00 46.75 123 GLU A N 1
ATOM 959 C CA . GLU A 1 123 ? 15.777 -38.870 -63.286 1.00 46.75 123 GLU A CA 1
ATOM 960 C C . GLU A 1 123 ? 14.300 -38.608 -62.896 1.00 46.75 123 GLU A C 1
ATOM 962 O O . GLU A 1 123 ? 13.769 -39.301 -62.034 1.00 46.75 123 GLU A O 1
ATOM 967 N N . LEU A 1 124 ? 13.699 -37.609 -63.563 1.00 45.19 124 LEU A N 1
ATOM 968 C CA . LEU A 1 124 ? 12.293 -37.474 -64.015 1.00 45.19 124 LEU A CA 1
ATOM 969 C C . LEU A 1 124 ? 11.125 -37.938 -63.119 1.00 45.19 124 LEU A C 1
ATOM 971 O O . LEU A 1 124 ? 10.882 -39.157 -63.003 1.00 45.19 124 LEU A O 1
#

InterPro domains:
  IPR013766 Thioredoxin domain [PF00085] (1-77)
  IPR013766 Thioredoxin domain [PS51352] (1-81)
  IPR036249 Thioredoxin-like superfamily [SSF52833] (1-78)

Radius of gyration: 28.35 Å; chains: 1; bounding box: 58×50×77 Å

Organism: Paramuricea clavata (NCBI:txid317549)

Foldseek 3Di:
DVPDPVQVVLVVLLVVLCVVCVPPPQDDRDDDDCVVDDDPLDDDPDPPWDWDDAPPDPDIATQPAASHNVQVVVCVVVSNPDRHHRDPDPPDDDDDDDDDDDDDDDDDDDDDDDDDDDDDDDDD

Sequence (124 aa):
APWCGHCKQLAPIWDKLAEKFKDDDSIVIAKMDSTKNEIDQVRVDSFPTLKYFPKDSDEIVDYTGGRTLEDMVKFIESGGKDMPAEEPAPEEEGEEPSEGDEEATEEGEETPEEGEEAQPKEEL